Protein AF-A0A7S1C8N6-F1 (afdb_monomer_lite)

Sequence (167 aa):
LFSFLCGVAPTMHDMRLFDPALARGYSRLLALAPDDVKSLCADFEGLREGGAREAVTAANRDEFVTLKVAQDLVGSRNEQLTALCEGLRAAFAALSSDVAPLLELLAPADWQLLLCGDPYISADVLLSLAEWIGFDGDEAGRRTRQWLEKSVRDMTADQLRRLCQVA

InterPro domains:
  IPR000569 HECT domain [PF00632] (2-165)
  IPR000569 HECT domain [PS50237] (1-167)
  IPR035983 HECT, E3 ligase catalytic domain [SSF56204] (1-165)
  IPR050409 E3 ubiquitin-protein ligase [PTHR11254] (4-164)

Structure (mmCIF, N/CA/C/O backbone):
data_AF-A0A7S1C8N6-F1
#
_entry.id   AF-A0A7S1C8N6-F1
#
loop_
_atom_site.group_PDB
_atom_site.id
_atom_site.type_symbol
_atom_site.label_atom_id
_atom_site.label_alt_id
_atom_site.label_comp_id
_atom_site.label_asym_id
_atom_site.label_entity_id
_atom_site.label_seq_id
_atom_site.pdbx_PDB_ins_code
_atom_site.Cartn_x
_atom_site.Cartn_y
_atom_site.Cartn_z
_atom_site.occupancy
_atom_site.B_iso_or_equiv
_atom_site.auth_seq_id
_atom_site.auth_comp_id
_atom_site.auth_asym_id
_atom_site.auth_atom_id
_atom_site.pdbx_PDB_model_num
ATOM 1 N N . LEU A 1 1 ? 0.585 2.702 0.929 1.00 85.62 1 LEU A N 1
ATOM 2 C CA . LEU A 1 1 ? 1.113 4.011 0.476 1.00 85.62 1 LEU A CA 1
ATOM 3 C C . LEU A 1 1 ? 0.115 4.720 -0.431 1.00 85.62 1 LEU A C 1
ATOM 5 O O . LEU A 1 1 ? -0.381 5.757 -0.026 1.00 85.62 1 LEU A O 1
ATOM 9 N N . PHE A 1 2 ? -0.228 4.164 -1.597 1.00 91.56 2 PHE A N 1
ATOM 10 C CA . PHE A 1 2 ? -1.172 4.807 -2.525 1.00 91.56 2 PHE A CA 1
ATOM 11 C C . PHE A 1 2 ? -2.556 5.063 -1.907 1.00 91.56 2 PHE A C 1
ATOM 13 O O . PHE A 1 2 ? -3.103 6.143 -2.079 1.00 91.56 2 PHE A O 1
ATOM 20 N N . SER A 1 3 ? -3.061 4.148 -1.071 1.00 91.94 3 SER A N 1
ATOM 21 C CA . SER A 1 3 ? -4.285 4.373 -0.286 1.00 91.94 3 SER A CA 1
ATOM 22 C C . SER A 1 3 ? -4.192 5.636 0.588 1.00 91.94 3 SER A C 1
ATOM 24 O O . SER A 1 3 ? -5.120 6.435 0.614 1.00 91.94 3 SER A O 1
ATOM 26 N N . PHE A 1 4 ? -3.037 5.877 1.223 1.00 92.19 4 PHE A N 1
ATOM 27 C CA . PHE A 1 4 ? -2.804 7.067 2.050 1.00 92.19 4 PHE A CA 1
ATOM 28 C C . PHE A 1 4 ? -2.739 8.355 1.212 1.00 92.19 4 PHE A C 1
ATOM 30 O O . PHE A 1 4 ? -3.323 9.359 1.607 1.00 92.19 4 PHE A O 1
ATOM 37 N N . LEU A 1 5 ? -2.100 8.320 0.033 1.00 90.25 5 LEU A N 1
ATOM 38 C CA . LEU A 1 5 ? -2.056 9.458 -0.902 1.00 90.25 5 LEU A CA 1
ATOM 39 C C . LEU A 1 5 ? -3.460 9.945 -1.298 1.00 90.25 5 LEU A C 1
ATOM 41 O O . LEU A 1 5 ? -3.692 11.151 -1.387 1.00 90.25 5 LEU A O 1
ATOM 45 N N . CYS A 1 6 ? -4.389 9.005 -1.480 1.00 90.44 6 CYS A N 1
ATOM 46 C CA . CYS A 1 6 ? -5.788 9.264 -1.825 1.00 90.44 6 CYS A CA 1
ATOM 47 C C . CYS A 1 6 ? -6.688 9.555 -0.608 1.00 90.44 6 CYS A C 1
ATOM 49 O O . CYS A 1 6 ? -7.899 9.675 -0.771 1.00 90.44 6 CYS A O 1
ATOM 51 N N . GLY A 1 7 ? -6.148 9.602 0.616 1.00 89.75 7 GLY A N 1
ATOM 52 C CA . GLY A 1 7 ? -6.949 9.776 1.835 1.00 89.75 7 GLY A CA 1
ATOM 53 C C . GLY A 1 7 ? -7.876 8.595 2.157 1.00 89.75 7 GLY A C 1
ATOM 54 O O . GLY A 1 7 ? -8.838 8.748 2.907 1.00 89.75 7 GLY A O 1
ATOM 55 N N . VAL A 1 8 ? -7.607 7.413 1.598 1.00 91.56 8 VAL A N 1
ATOM 56 C CA . VAL A 1 8 ? -8.371 6.189 1.857 1.00 91.56 8 VAL A CA 1
ATOM 57 C C . VAL A 1 8 ? -7.858 5.538 3.137 1.00 91.56 8 VAL A C 1
ATOM 59 O O . VAL A 1 8 ? -6.653 5.326 3.309 1.00 91.56 8 VAL A O 1
ATOM 62 N N . ALA A 1 9 ? -8.783 5.191 4.034 1.00 91.62 9 ALA A N 1
ATOM 63 C CA . ALA A 1 9 ? -8.452 4.506 5.274 1.00 91.62 9 ALA A CA 1
ATOM 64 C C . ALA A 1 9 ? -7.769 3.152 4.988 1.00 91.62 9 ALA A C 1
ATOM 66 O O . ALA A 1 9 ? -8.244 2.390 4.142 1.00 91.62 9 ALA A O 1
ATOM 67 N N . PRO A 1 10 ? -6.668 2.831 5.688 1.00 93.50 10 PRO A N 1
ATOM 68 C CA . PRO A 1 10 ? -5.969 1.570 5.502 1.00 93.50 10 PRO A CA 1
ATOM 69 C C . PRO A 1 10 ? -6.839 0.381 5.922 1.00 93.50 10 PRO A C 1
ATOM 71 O O . PRO A 1 10 ? -7.570 0.429 6.910 1.00 93.50 10 PRO A O 1
ATOM 74 N N . THR A 1 11 ? -6.715 -0.718 5.187 1.00 94.31 11 THR A N 1
ATOM 75 C CA . THR A 1 11 ? -7.527 -1.923 5.361 1.00 94.31 11 THR A CA 1
ATOM 76 C C . THR A 1 11 ? -6.682 -3.137 5.735 1.00 94.31 11 THR A C 1
ATOM 78 O O . THR A 1 11 ? -5.454 -3.159 5.618 1.00 94.31 11 THR A O 1
ATOM 81 N N . MET A 1 12 ? -7.355 -4.224 6.124 1.00 94.94 12 MET A N 1
ATOM 82 C CA . MET A 1 12 ? -6.689 -5.508 6.342 1.00 94.94 12 MET A CA 1
ATOM 83 C C . MET A 1 12 ? -5.996 -6.032 5.070 1.00 94.94 12 MET A C 1
ATOM 85 O O . MET A 1 12 ? -5.017 -6.771 5.164 1.00 94.94 12 MET A O 1
ATOM 89 N N . HIS A 1 13 ? -6.466 -5.650 3.878 1.00 93.81 13 HIS A N 1
ATOM 90 C CA . HIS A 1 13 ? -5.784 -5.989 2.631 1.00 93.81 13 HIS A CA 1
ATOM 91 C C . HIS A 1 13 ? -4.426 -5.280 2.528 1.00 93.81 13 HIS A C 1
ATOM 93 O O . HIS A 1 13 ? -3.424 -5.947 2.280 1.00 93.81 13 HIS A O 1
ATOM 99 N N . ASP A 1 14 ? -4.370 -3.977 2.820 1.00 94.12 14 ASP A N 1
ATO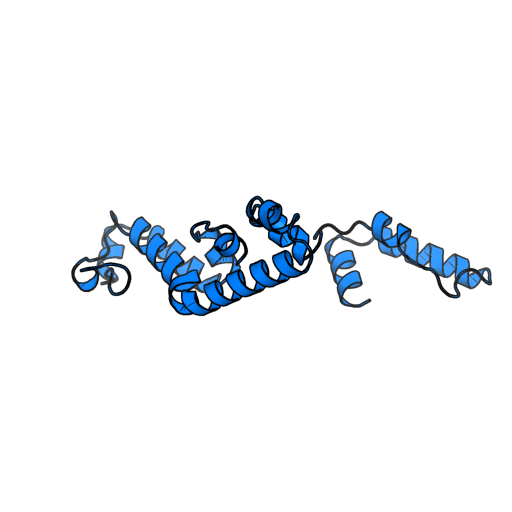M 100 C CA . ASP A 1 14 ? -3.119 -3.206 2.822 1.00 94.12 14 ASP A CA 1
ATOM 101 C C . ASP A 1 14 ? -2.099 -3.794 3.805 1.00 94.12 14 ASP A C 1
ATOM 103 O O . ASP A 1 14 ? -0.919 -3.936 3.486 1.00 94.12 14 ASP A O 1
ATOM 107 N N . MET A 1 15 ? -2.560 -4.218 4.984 1.00 95.38 15 MET A N 1
ATOM 108 C CA . MET A 1 15 ? -1.690 -4.837 5.983 1.00 95.38 15 MET A CA 1
ATOM 109 C C . MET A 1 15 ? -1.153 -6.195 5.520 1.00 95.38 15 MET A C 1
ATOM 111 O O . MET A 1 15 ? -0.001 -6.503 5.792 1.00 95.38 15 MET A O 1
ATOM 115 N N . ARG A 1 16 ? -1.921 -6.999 4.770 1.00 95.88 16 ARG A N 1
ATOM 116 C CA . ARG A 1 16 ? -1.398 -8.255 4.190 1.00 95.88 16 ARG A CA 1
ATOM 117 C C . ARG A 1 16 ? -0.279 -8.011 3.185 1.00 95.88 16 ARG A C 1
ATOM 119 O O . ARG A 1 16 ? 0.599 -8.860 3.075 1.00 95.88 16 ARG A O 1
ATOM 126 N N . LEU A 1 17 ? -0.335 -6.902 2.450 1.00 92.00 17 LEU A N 1
ATOM 127 C CA . LEU A 1 17 ? 0.713 -6.518 1.507 1.00 92.00 17 LEU A CA 1
ATOM 128 C C . LEU A 1 17 ? 1.943 -5.948 2.229 1.00 92.00 17 LEU A C 1
ATOM 130 O O . LEU A 1 17 ? 3.062 -6.178 1.784 1.00 92.00 17 LEU A O 1
ATOM 134 N N . PHE A 1 18 ? 1.738 -5.229 3.336 1.00 93.44 18 PHE A N 1
ATOM 135 C CA . PHE A 1 18 ? 2.809 -4.599 4.107 1.00 93.44 18 PHE A CA 1
ATOM 136 C C . PHE A 1 18 ? 3.515 -5.564 5.076 1.00 93.44 18 PHE A C 1
ATOM 138 O O . PHE A 1 18 ? 4.732 -5.715 5.014 1.00 93.44 18 PHE A O 1
ATOM 145 N N . ASP A 1 19 ? 2.759 -6.228 5.953 1.00 95.81 19 ASP A N 1
ATOM 146 C CA . ASP A 1 19 ? 3.248 -7.220 6.913 1.00 95.81 19 ASP A CA 1
ATOM 147 C C . ASP A 1 19 ? 2.307 -8.444 6.951 1.00 95.81 19 ASP A C 1
ATOM 149 O O . ASP A 1 19 ? 1.342 -8.512 7.729 1.00 95.81 19 ASP A O 1
ATOM 153 N N . PRO A 1 20 ? 2.594 -9.471 6.128 1.00 96.44 20 PRO A N 1
ATOM 154 C CA . PRO A 1 20 ? 1.796 -10.688 6.090 1.00 96.44 20 PRO A CA 1
ATOM 155 C C . PRO A 1 20 ? 1.757 -11.443 7.426 1.00 96.44 20 PRO A C 1
ATOM 157 O O . PRO A 1 20 ? 0.809 -12.190 7.676 1.00 96.44 20 PRO A O 1
ATOM 160 N N . ALA A 1 21 ? 2.793 -11.330 8.264 1.00 96.06 21 ALA A N 1
ATOM 161 C CA . ALA A 1 21 ? 2.864 -12.050 9.532 1.00 96.06 21 ALA A CA 1
ATOM 162 C C . ALA A 1 21 ? 1.931 -11.425 10.565 1.00 96.06 21 ALA A C 1
ATOM 164 O O . ALA A 1 21 ? 1.123 -12.140 11.168 1.00 96.06 21 ALA A O 1
ATOM 165 N N . LEU A 1 22 ? 1.975 -10.101 10.689 1.00 95.00 22 LEU A N 1
ATOM 166 C CA . LEU A 1 22 ? 1.077 -9.349 11.552 1.00 95.00 22 LEU A CA 1
ATOM 167 C C . LEU A 1 22 ? -0.379 -9.475 11.088 1.00 95.00 22 LEU A C 1
ATOM 169 O O . LEU A 1 22 ? -1.270 -9.749 11.895 1.00 95.00 22 LEU A O 1
ATOM 173 N N . ALA A 1 23 ? -0.617 -9.431 9.772 1.00 96.81 23 ALA A N 1
ATOM 174 C CA . ALA A 1 23 ? -1.947 -9.636 9.204 1.00 96.81 23 ALA A CA 1
ATOM 175 C C . ALA A 1 23 ? -2.553 -11.006 9.542 1.00 96.81 23 ALA A C 1
ATOM 177 O O . ALA A 1 23 ? -3.759 -11.121 9.794 1.00 96.81 23 ALA A O 1
ATOM 178 N N . ARG A 1 24 ? -1.726 -12.062 9.572 1.00 96.75 24 ARG A N 1
ATOM 179 C CA . ARG A 1 24 ? -2.153 -13.386 10.047 1.00 96.75 24 ARG A CA 1
ATOM 180 C C . ARG A 1 24 ? -2.500 -13.362 11.533 1.00 96.75 24 ARG A C 1
ATOM 182 O O . ARG A 1 24 ? -3.459 -14.022 11.918 1.00 96.75 24 ARG A O 1
ATOM 189 N N . GLY A 1 25 ? -1.759 -12.608 12.344 1.00 95.00 25 GLY A N 1
ATOM 190 C CA . GLY A 1 25 ? -2.062 -12.391 13.761 1.00 95.00 25 GLY A CA 1
ATOM 191 C C . GLY A 1 25 ? -3.464 -11.819 13.968 1.00 95.00 25 GLY A C 1
ATOM 192 O O . GLY A 1 25 ? -4.272 -12.416 14.678 1.00 95.00 25 GLY A O 1
ATOM 193 N N . TYR A 1 26 ? -3.804 -10.739 13.266 1.00 95.50 26 TYR A N 1
ATOM 194 C CA . TYR A 1 26 ? -5.149 -10.160 13.339 1.00 95.50 26 TYR A CA 1
ATOM 195 C C . TYR A 1 26 ? -6.229 -11.077 12.775 1.00 95.50 26 TYR A C 1
ATOM 197 O O . TYR A 1 26 ? -7.296 -11.207 13.364 1.00 95.50 26 TYR A O 1
ATOM 205 N N . SER A 1 27 ? -5.947 -11.773 11.671 1.00 96.06 27 SER A N 1
ATOM 206 C CA . SER A 1 27 ? -6.900 -12.736 11.105 1.00 96.06 27 SER A CA 1
ATOM 207 C C . SER A 1 27 ? -7.210 -13.866 12.095 1.00 96.06 27 SER A C 1
ATOM 209 O O . SER A 1 27 ? -8.352 -14.304 12.188 1.00 96.06 27 SER A O 1
ATOM 211 N N . ARG A 1 28 ? -6.215 -14.313 12.877 1.00 94.00 28 ARG A N 1
ATOM 212 C CA . ARG A 1 28 ? -6.422 -15.279 13.967 1.00 94.00 28 ARG A CA 1
ATOM 213 C C . ARG A 1 28 ? -7.264 -14.684 15.090 1.00 94.00 28 ARG A C 1
ATOM 215 O O . ARG A 1 28 ? -8.193 -15.350 15.523 1.00 94.00 28 ARG A O 1
ATOM 222 N N . LEU A 1 29 ? -6.993 -13.446 15.510 1.00 92.75 29 LEU A N 1
ATOM 223 C CA . LEU A 1 29 ? -7.786 -12.746 16.529 1.00 92.75 29 LEU A CA 1
ATOM 224 C C . LEU A 1 29 ? -9.274 -12.654 16.144 1.00 92.75 29 LEU A C 1
ATOM 226 O O . LEU A 1 29 ? -10.148 -12.940 16.962 1.00 92.75 29 LEU A O 1
ATOM 230 N N . LEU A 1 30 ? -9.561 -12.326 14.882 1.00 93.75 30 LEU A N 1
ATOM 231 C CA . LEU A 1 30 ? -10.925 -12.291 14.343 1.00 93.75 30 LEU A CA 1
ATOM 232 C C . LEU A 1 30 ? -11.583 -13.678 14.274 1.00 93.75 30 LEU A C 1
ATOM 234 O O . LEU A 1 30 ? -12.806 -13.777 14.296 1.00 93.75 30 LEU A O 1
ATOM 238 N N . ALA A 1 31 ? -10.796 -14.752 14.205 1.00 93.56 31 ALA A N 1
ATOM 239 C CA . ALA A 1 31 ? -11.292 -16.124 14.127 1.00 93.56 31 ALA A CA 1
ATOM 240 C C . ALA A 1 31 ? -11.450 -16.815 15.495 1.00 93.56 31 ALA A C 1
ATOM 242 O O . ALA A 1 31 ? -12.006 -17.910 15.549 1.00 93.56 31 ALA A O 1
ATOM 243 N N . LEU A 1 32 ? -10.973 -16.211 16.591 1.00 92.19 32 LEU A N 1
ATOM 244 C CA . LEU A 1 32 ? -11.069 -16.803 17.930 1.00 92.19 32 LEU A CA 1
ATOM 245 C C . LEU A 1 32 ? -12.522 -16.981 18.385 1.00 92.19 32 LEU A C 1
ATOM 247 O O . LEU A 1 32 ? -13.406 -16.200 18.018 1.00 92.19 32 LEU A O 1
ATOM 251 N N . ALA A 1 33 ? -12.766 -17.986 19.228 1.00 90.06 33 ALA A N 1
ATOM 252 C CA . ALA A 1 33 ? -14.050 -18.118 19.901 1.00 90.06 33 ALA A CA 1
ATOM 253 C C . ALA A 1 33 ? -14.229 -16.981 20.930 1.00 90.06 33 ALA A C 1
ATOM 255 O O . ALA A 1 33 ? -13.235 -16.472 21.456 1.00 90.06 33 ALA A O 1
ATOM 256 N N . PRO A 1 34 ? -15.469 -16.568 21.255 1.00 86.44 34 PRO A N 1
ATOM 257 C CA . PRO A 1 34 ? -15.709 -15.442 22.159 1.00 86.44 34 PRO A CA 1
ATOM 258 C C . PRO A 1 34 ? -15.035 -15.559 23.533 1.00 86.44 34 PRO A C 1
ATOM 260 O O . PRO A 1 34 ? -14.570 -14.552 24.071 1.00 86.44 34 PRO A O 1
ATOM 263 N N . ASP A 1 35 ? -14.958 -16.773 24.079 1.00 84.94 35 ASP A N 1
ATOM 264 C CA . ASP A 1 35 ? -14.330 -17.038 25.376 1.00 84.94 35 ASP A CA 1
ATOM 265 C C . ASP A 1 35 ? -12.801 -16.912 25.313 1.00 84.94 35 ASP A C 1
ATOM 267 O O . ASP A 1 35 ? -12.182 -16.404 26.249 1.00 84.94 35 ASP A O 1
ATOM 271 N N . ASP A 1 36 ? -12.200 -17.261 24.173 1.00 86.88 36 ASP A N 1
ATOM 272 C CA . ASP A 1 36 ? -10.756 -17.166 23.961 1.00 86.88 36 ASP A CA 1
ATOM 273 C C . ASP A 1 36 ? -10.295 -15.711 23.804 1.00 86.88 36 ASP A C 1
ATOM 275 O O . ASP A 1 36 ? -9.184 -15.375 24.209 1.00 86.88 36 ASP A O 1
ATOM 279 N N . VAL A 1 37 ? -11.138 -14.812 23.277 1.00 84.69 37 VAL A N 1
ATOM 280 C CA . VAL A 1 37 ? -10.793 -13.379 23.145 1.00 84.69 37 VAL A CA 1
ATOM 281 C C . VAL A 1 37 ? -10.501 -12.758 24.513 1.00 84.69 37 VAL A C 1
ATOM 283 O O . VAL A 1 37 ? -9.539 -12.007 24.656 1.00 84.69 37 VAL A O 1
ATOM 286 N N . LYS A 1 38 ? -11.282 -13.115 25.542 1.00 79.88 38 LYS A N 1
ATOM 287 C CA . LYS A 1 38 ? -11.091 -12.607 26.911 1.00 79.88 38 LYS A CA 1
ATOM 288 C C . LYS A 1 38 ? -9.756 -13.043 27.515 1.00 79.88 38 LYS A C 1
ATOM 290 O O . LYS A 1 38 ? -9.192 -12.315 28.324 1.00 79.88 38 LYS A O 1
ATOM 295 N N . SER A 1 39 ? -9.249 -14.210 27.114 1.00 84.12 39 SER A N 1
ATOM 296 C CA . SER A 1 39 ? -7.986 -14.761 27.622 1.00 84.12 39 SER A CA 1
ATOM 297 C C . SER A 1 39 ? -6.749 -13.978 27.166 1.00 84.12 39 SER A C 1
ATOM 299 O O . SER A 1 39 ? -5.691 -14.092 27.778 1.00 84.12 39 SER A O 1
ATOM 301 N N . LEU A 1 40 ? -6.883 -13.154 26.120 1.00 83.56 40 LEU A N 1
ATOM 302 C CA . LEU A 1 40 ? -5.786 -12.355 25.578 1.00 83.56 40 LEU A CA 1
ATOM 303 C C . LEU A 1 40 ? -5.448 -11.128 26.427 1.00 83.56 40 LEU A C 1
ATOM 305 O O . LEU A 1 40 ? -4.385 -10.550 26.219 1.00 83.56 40 LEU A O 1
ATOM 309 N N . CYS A 1 41 ? -6.340 -10.719 27.340 1.00 86.12 41 CYS A N 1
ATOM 310 C CA . CYS A 1 41 ? -6.177 -9.527 28.180 1.00 86.12 41 CYS A CA 1
ATOM 311 C C . CYS A 1 41 ? -5.751 -8.274 27.385 1.00 86.12 41 CYS A C 1
ATOM 313 O O . CYS A 1 41 ? -4.959 -7.472 27.871 1.00 86.12 41 CYS A O 1
ATOM 315 N N . ALA A 1 42 ? -6.247 -8.131 26.153 1.00 91.00 42 ALA A N 1
ATOM 316 C CA . ALA A 1 42 ? -5.984 -6.971 25.310 1.00 91.00 42 ALA A CA 1
ATOM 317 C C . ALA A 1 42 ? -6.979 -5.843 25.615 1.00 91.00 42 ALA A C 1
ATOM 319 O O . ALA A 1 42 ? -8.135 -6.101 25.961 1.00 91.00 42 ALA A O 1
ATOM 320 N N . ASP A 1 43 ? -6.546 -4.603 25.419 1.00 95.06 43 ASP A N 1
ATOM 321 C CA . ASP A 1 43 ? -7.349 -3.389 25.559 1.00 95.06 43 ASP A CA 1
ATOM 322 C C . ASP A 1 43 ? -7.084 -2.423 24.391 1.00 95.06 43 ASP A C 1
ATOM 324 O O . ASP A 1 43 ? -6.278 -2.704 23.501 1.00 95.06 43 ASP A O 1
ATOM 328 N N . PHE A 1 44 ? -7.780 -1.288 24.365 1.00 96.25 44 PHE A N 1
ATOM 329 C CA . PHE A 1 44 ? -7.628 -0.262 23.330 1.00 96.25 44 PHE A CA 1
ATOM 330 C C . PHE A 1 44 ? -6.556 0.790 23.674 1.00 96.25 44 PHE A C 1
ATOM 332 O O . PHE A 1 44 ? -6.605 1.911 23.153 1.00 96.25 44 PHE A O 1
ATOM 339 N N . GLU A 1 45 ? -5.596 0.486 24.555 1.00 95.25 45 GLU A N 1
ATOM 340 C CA . GLU A 1 45 ? -4.536 1.426 24.921 1.00 95.25 45 GLU A CA 1
ATOM 341 C C . GLU A 1 45 ? -3.781 1.935 23.680 1.00 95.25 45 GLU A C 1
ATOM 343 O O . GLU A 1 45 ? -3.393 1.183 22.779 1.00 95.25 45 GLU A O 1
ATOM 348 N N . GLY A 1 46 ? -3.622 3.260 23.609 1.00 90.31 46 GLY A N 1
ATOM 349 C CA . GLY A 1 46 ? -2.964 3.945 22.495 1.00 90.31 46 GLY A CA 1
ATOM 350 C C . GLY A 1 46 ? -3.761 3.986 21.185 1.00 90.31 46 GLY A C 1
ATOM 351 O O . GLY A 1 46 ? -3.264 4.551 20.217 1.00 90.31 46 GLY A O 1
ATOM 352 N N . LEU A 1 47 ? -4.973 3.419 21.133 1.00 92.75 47 LEU A N 1
ATOM 353 C CA . LEU A 1 47 ? -5.830 3.443 19.938 1.00 92.75 47 LEU A CA 1
ATOM 354 C C . LEU A 1 47 ? -6.926 4.505 20.006 1.00 92.75 47 LEU A C 1
ATOM 356 O O . LEU A 1 47 ? -7.297 5.071 18.981 1.00 92.75 47 LEU A O 1
ATOM 360 N N . ARG A 1 48 ? -7.463 4.762 21.203 1.00 93.19 48 ARG A N 1
ATOM 361 C CA . ARG A 1 48 ? -8.465 5.805 21.443 1.00 93.19 48 ARG A CA 1
ATOM 362 C C . ARG A 1 48 ? -8.436 6.318 22.873 1.00 93.19 48 ARG A C 1
ATOM 364 O O . ARG A 1 48 ? -7.874 5.684 23.769 1.00 93.19 48 ARG A O 1
ATOM 371 N N . GLU A 1 49 ? -9.072 7.464 23.085 1.00 93.00 49 GLU A N 1
ATOM 372 C CA . GLU A 1 49 ? -9.233 8.049 24.412 1.00 93.00 49 GLU A CA 1
ATOM 373 C C . GLU A 1 49 ? -9.953 7.071 25.353 1.00 93.00 49 GLU A C 1
ATOM 375 O O . GLU A 1 49 ? -10.971 6.478 25.002 1.00 93.00 49 GLU A O 1
ATOM 380 N N . GLY A 1 50 ? -9.386 6.857 26.543 1.00 92.44 50 GLY A N 1
ATOM 381 C CA . GLY A 1 50 ? -9.917 5.907 27.524 1.00 92.44 50 GLY A CA 1
ATOM 382 C C . GLY A 1 50 ? -9.699 4.425 27.191 1.00 92.44 50 GLY A C 1
ATOM 383 O O . GLY A 1 50 ? -10.101 3.578 27.987 1.00 92.44 50 GLY A O 1
ATOM 384 N N . GLY A 1 51 ? -9.024 4.097 26.084 1.00 93.38 51 GLY A N 1
ATOM 385 C CA . GLY A 1 51 ? -8.908 2.725 25.588 1.00 93.38 51 GLY A CA 1
ATOM 386 C C . GLY A 1 51 ? -8.230 1.733 26.541 1.00 93.38 51 GLY A C 1
ATOM 387 O O . GLY A 1 51 ? -8.604 0.568 26.558 1.00 93.38 51 GLY A O 1
ATOM 388 N N . ALA A 1 52 ? -7.330 2.193 27.417 1.00 93.38 52 ALA A N 1
ATOM 389 C CA . ALA A 1 52 ? -6.697 1.352 28.443 1.00 93.38 52 ALA A CA 1
ATOM 390 C C . ALA A 1 52 ? -7.687 0.792 29.490 1.00 93.38 52 ALA A C 1
ATOM 392 O O . ALA A 1 52 ? -7.363 -0.111 30.253 1.00 93.38 52 ALA A O 1
ATOM 393 N N . ARG A 1 53 ? -8.901 1.354 29.582 1.00 93.12 53 ARG A N 1
ATOM 394 C CA . ARG A 1 53 ? -9.967 0.867 30.478 1.00 93.12 53 ARG A CA 1
ATOM 395 C C . ARG A 1 53 ? -10.981 -0.013 29.757 1.00 93.12 53 ARG A C 1
ATOM 397 O O . ARG A 1 53 ? -11.900 -0.526 30.393 1.00 93.12 53 ARG A O 1
ATOM 404 N N . GLU A 1 54 ? -10.845 -0.156 28.446 1.00 94.19 54 GLU A N 1
ATOM 405 C CA . GLU A 1 54 ? -11.773 -0.897 27.616 1.00 94.19 54 GLU A CA 1
ATOM 406 C C . GLU A 1 54 ? -11.125 -2.193 27.141 1.00 94.19 54 GLU A C 1
ATOM 408 O O . GLU A 1 54 ? -10.237 -2.190 26.292 1.00 94.19 54 GLU A O 1
ATOM 413 N N . ALA A 1 55 ? -11.598 -3.314 27.678 1.00 94.00 55 ALA A N 1
ATOM 414 C CA . ALA A 1 55 ? -11.129 -4.624 27.261 1.00 94.00 55 ALA A CA 1
ATOM 415 C C . ALA A 1 55 ? -11.639 -4.986 25.857 1.00 94.00 55 ALA A C 1
ATOM 417 O O . ALA A 1 55 ? -12.780 -4.693 25.477 1.00 94.00 55 ALA A O 1
ATOM 418 N N . VAL A 1 56 ? -10.808 -5.711 25.113 1.00 94.25 56 VAL A N 1
ATOM 419 C CA . VAL A 1 56 ? -11.205 -6.338 23.855 1.00 94.25 56 VAL A CA 1
ATOM 420 C C . VAL A 1 56 ? -12.101 -7.541 24.153 1.00 94.25 56 VAL A C 1
ATOM 422 O O . VAL A 1 56 ? -11.803 -8.416 24.964 1.00 94.25 56 VAL A O 1
ATOM 425 N N . THR A 1 57 ? -13.230 -7.585 23.466 1.00 93.25 57 THR A N 1
ATOM 426 C C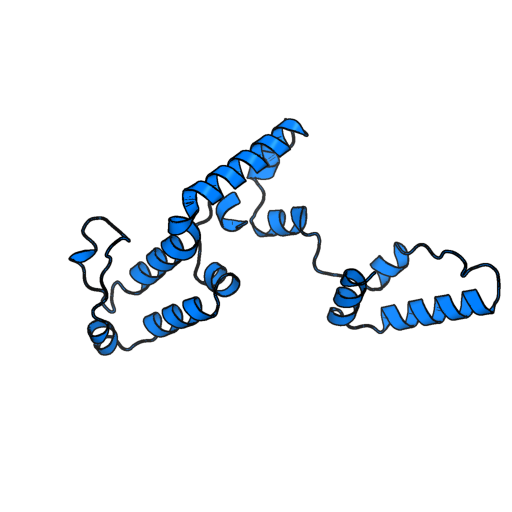A . THR A 1 57 ? -14.291 -8.582 23.565 1.00 93.25 57 THR A CA 1
ATOM 427 C C . THR A 1 57 ? -14.656 -9.073 22.169 1.00 93.25 57 THR A C 1
ATOM 429 O O . THR A 1 57 ? -14.305 -8.467 21.158 1.00 93.25 57 THR A O 1
ATOM 432 N N . ALA A 1 58 ? -15.430 -10.153 22.087 1.00 92.75 58 ALA A N 1
ATOM 433 C CA . ALA A 1 58 ? -15.937 -10.636 20.805 1.00 92.75 58 ALA A CA 1
ATOM 434 C C . ALA A 1 58 ? -16.783 -9.596 20.043 1.00 92.75 58 ALA A C 1
ATOM 436 O O . ALA A 1 58 ? -16.854 -9.668 18.823 1.00 92.75 58 ALA A O 1
ATOM 437 N N . ALA A 1 59 ? -17.405 -8.642 20.747 1.00 93.06 59 ALA A N 1
ATOM 438 C CA . ALA A 1 59 ? -18.270 -7.626 20.151 1.00 93.06 59 ALA A CA 1
ATOM 439 C C . ALA A 1 59 ? -17.501 -6.431 19.559 1.00 93.06 59 ALA A C 1
ATOM 441 O O . ALA A 1 59 ? -17.986 -5.822 18.613 1.00 93.06 59 ALA A O 1
ATOM 442 N N . ASN A 1 60 ? -16.322 -6.095 20.098 1.00 94.56 60 ASN A N 1
ATOM 443 C CA . ASN A 1 60 ? -15.521 -4.938 19.664 1.00 94.56 60 ASN A CA 1
ATOM 444 C C . ASN A 1 60 ? -14.171 -5.331 19.023 1.00 94.56 60 ASN A C 1
ATOM 446 O O . ASN A 1 60 ? -13.403 -4.456 18.630 1.00 94.56 60 ASN A O 1
ATOM 450 N N . ARG A 1 61 ? -13.866 -6.627 18.853 1.00 94.62 61 ARG A N 1
ATOM 451 C CA . ARG A 1 61 ? -12.600 -7.083 18.243 1.00 94.62 61 ARG A CA 1
ATOM 452 C C . ARG A 1 61 ? -12.393 -6.614 16.800 1.00 94.62 61 ARG A C 1
ATOM 454 O O . ARG A 1 61 ? -11.257 -6.374 16.406 1.00 94.62 61 ARG A O 1
ATOM 461 N N . ASP A 1 62 ? -13.459 -6.493 16.012 1.00 95.62 62 ASP A N 1
ATOM 462 C CA . ASP A 1 62 ? -13.379 -6.034 14.622 1.00 95.62 62 ASP A CA 1
ATOM 463 C C . ASP A 1 62 ? -12.949 -4.562 14.562 1.00 95.62 62 ASP A C 1
ATOM 465 O O . ASP A 1 62 ? -12.076 -4.184 13.776 1.00 95.62 62 ASP A O 1
ATOM 469 N N . GLU A 1 63 ? -13.493 -3.745 15.467 1.00 95.88 63 GLU A N 1
ATOM 470 C CA . GLU A 1 63 ? -13.076 -2.357 15.658 1.00 95.88 63 GLU A CA 1
ATOM 471 C C . GLU A 1 63 ? -11.627 -2.280 16.156 1.00 95.88 63 GLU A C 1
ATOM 473 O O . GLU A 1 63 ? -10.822 -1.538 15.594 1.00 95.88 63 GLU A O 1
ATOM 478 N N . PHE A 1 64 ? -11.264 -3.096 17.151 1.00 95.81 64 PHE A N 1
ATOM 479 C CA . PHE A 1 64 ? -9.894 -3.181 17.659 1.00 95.81 64 PHE A CA 1
ATOM 480 C C . PHE A 1 64 ? -8.885 -3.481 16.546 1.00 95.81 64 PHE A C 1
ATOM 482 O O . PHE A 1 64 ? -7.876 -2.787 16.415 1.00 95.81 64 PHE A O 1
ATOM 489 N N . VAL A 1 65 ? -9.167 -4.486 15.710 1.00 96.19 65 VAL A N 1
ATOM 490 C CA . VAL A 1 65 ? -8.305 -4.849 14.579 1.00 96.19 65 VAL A CA 1
ATOM 491 C C . VAL A 1 65 ? -8.234 -3.719 13.559 1.00 96.19 65 VAL A C 1
ATOM 493 O O . VAL A 1 65 ? -7.148 -3.417 13.074 1.00 96.19 65 VAL A O 1
ATOM 496 N N . THR A 1 66 ? -9.355 -3.062 13.262 1.00 96.12 66 THR A N 1
ATOM 497 C CA . THR A 1 66 ? -9.385 -1.920 12.336 1.00 96.12 66 THR A CA 1
ATOM 498 C C . THR A 1 66 ? -8.485 -0.782 12.825 1.00 96.12 66 THR A C 1
ATOM 500 O O . THR A 1 66 ? -7.659 -0.274 12.066 1.00 96.12 66 THR A O 1
ATOM 503 N N . LEU A 1 67 ? -8.575 -0.428 14.110 1.00 95.50 67 LEU A N 1
ATOM 504 C CA . LEU A 1 67 ? -7.738 0.609 14.716 1.00 95.50 67 LEU A CA 1
ATOM 505 C C . LEU A 1 67 ? -6.263 0.199 14.781 1.00 95.50 67 LEU A C 1
ATOM 507 O O . LEU A 1 67 ? -5.396 1.014 14.472 1.00 95.50 67 LEU A O 1
ATOM 511 N N . LYS A 1 68 ? -5.958 -1.062 15.115 1.00 95.19 68 LYS A N 1
ATOM 512 C CA . LYS A 1 68 ? -4.580 -1.581 15.087 1.00 95.19 68 LYS A CA 1
ATOM 513 C C . LYS A 1 68 ? -3.976 -1.527 13.687 1.00 95.19 68 LYS A C 1
ATOM 515 O O . LYS A 1 68 ? -2.851 -1.068 13.533 1.00 95.19 68 LYS A O 1
ATOM 520 N N . VAL A 1 69 ? -4.735 -1.910 12.660 1.00 95.88 69 VAL A N 1
ATOM 521 C CA . VAL A 1 69 ? -4.302 -1.808 11.259 1.00 95.88 69 VAL A CA 1
ATOM 522 C C . VAL A 1 69 ? -3.977 -0.360 10.890 1.00 95.88 69 VAL A C 1
ATOM 524 O O . VAL A 1 69 ? -2.927 -0.109 10.297 1.00 95.88 69 VAL A O 1
ATOM 527 N N . ALA A 1 70 ? -4.831 0.594 11.266 1.00 94.81 70 ALA A N 1
ATOM 528 C CA . ALA A 1 70 ? -4.577 2.010 11.020 1.00 94.81 70 ALA A CA 1
ATOM 529 C C . ALA A 1 70 ? -3.345 2.526 11.777 1.00 94.81 70 ALA A C 1
ATOM 531 O O . ALA A 1 70 ? -2.507 3.220 11.198 1.00 94.81 70 ALA A O 1
ATOM 532 N N . GLN A 1 71 ? -3.188 2.143 13.043 1.00 95.06 71 GLN A N 1
ATOM 533 C CA . GLN A 1 71 ? -2.046 2.533 13.865 1.00 95.06 71 GLN A CA 1
ATOM 534 C C . GLN A 1 71 ? -0.719 1.998 13.305 1.00 95.06 71 GLN A C 1
ATOM 536 O O . GLN A 1 71 ? 0.266 2.735 13.210 1.00 95.06 71 GLN A O 1
ATOM 541 N N . ASP A 1 72 ? -0.695 0.735 12.887 1.00 94.44 72 ASP A N 1
ATOM 542 C CA . ASP A 1 72 ? 0.536 0.071 12.461 1.00 94.44 72 ASP A CA 1
ATOM 543 C C . ASP A 1 72 ? 0.942 0.464 11.031 1.00 94.44 72 ASP A C 1
ATOM 545 O O . ASP A 1 72 ? 2.137 0.607 10.743 1.00 94.44 72 ASP A O 1
ATOM 549 N N . LEU A 1 73 ? -0.030 0.723 10.146 1.00 94.12 73 LEU A N 1
ATOM 550 C CA . LEU A 1 73 ? 0.235 1.196 8.782 1.00 94.12 73 LEU A CA 1
ATOM 551 C C . LEU A 1 73 ? 0.482 2.700 8.684 1.00 94.12 73 LEU A C 1
ATOM 553 O O . LEU A 1 73 ? 1.275 3.117 7.839 1.00 94.12 73 LEU A O 1
ATOM 557 N N . VAL A 1 74 ? -0.197 3.505 9.503 1.00 95.19 74 VAL A N 1
ATOM 558 C CA . VAL A 1 74 ? -0.181 4.970 9.396 1.00 95.19 74 VAL A CA 1
ATOM 559 C C . VAL A 1 74 ? 0.275 5.621 10.691 1.00 95.19 74 VAL A C 1
ATOM 561 O O . VAL A 1 74 ? 1.216 6.403 10.648 1.00 95.19 74 VAL A O 1
ATOM 564 N N . GLY A 1 75 ? -0.336 5.294 11.832 1.00 91.81 75 GLY A N 1
ATOM 565 C CA . GLY A 1 75 ? -0.116 6.001 13.103 1.00 91.81 75 GLY A CA 1
ATOM 566 C C . GLY A 1 75 ? 1.358 6.178 13.483 1.00 91.81 75 GLY A C 1
ATOM 567 O O . GLY A 1 75 ? 1.801 7.298 13.723 1.00 91.81 75 GLY A O 1
ATOM 568 N N . SER A 1 76 ? 2.151 5.104 13.436 1.00 86.62 76 SER A N 1
ATOM 569 C CA . SER A 1 76 ? 3.594 5.129 13.757 1.00 86.62 76 SER A CA 1
ATOM 570 C C . SER A 1 76 ? 4.470 5.957 12.805 1.00 86.62 76 SER A C 1
ATOM 572 O O . SER A 1 76 ? 5.639 6.199 13.099 1.00 86.62 76 SER A O 1
ATOM 574 N N . ARG A 1 77 ? 3.936 6.360 11.649 1.00 93.25 77 ARG A N 1
ATOM 575 C CA . ARG A 1 77 ? 4.686 6.983 10.549 1.00 93.25 77 ARG A CA 1
ATOM 576 C C . ARG A 1 77 ? 3.932 8.126 9.866 1.00 93.25 77 ARG A C 1
ATOM 578 O O . ARG A 1 77 ? 4.213 8.469 8.717 1.00 93.25 77 ARG A O 1
ATOM 585 N N . ASN A 1 78 ? 2.925 8.673 10.544 1.00 94.25 78 ASN A N 1
ATOM 586 C CA . ASN A 1 78 ? 1.977 9.606 9.948 1.00 94.25 78 ASN A CA 1
ATOM 587 C C . ASN A 1 78 ? 2.669 10.891 9.480 1.00 94.25 78 ASN A C 1
ATOM 589 O O . ASN A 1 78 ? 2.386 11.382 8.391 1.00 94.25 78 ASN A O 1
ATOM 593 N N . GLU A 1 79 ? 3.617 11.399 10.268 1.00 96.31 79 GLU A N 1
ATOM 594 C CA . GLU A 1 79 ? 4.399 12.591 9.927 1.00 96.31 79 GLU A CA 1
ATOM 595 C C . GLU A 1 79 ? 5.216 12.378 8.646 1.00 96.31 79 GLU A C 1
ATOM 597 O O . GLU A 1 79 ? 5.165 13.199 7.732 1.00 96.31 79 GLU A O 1
ATOM 602 N N . GLN A 1 80 ? 5.908 11.240 8.528 1.00 95.94 80 GLN A N 1
ATOM 603 C CA . GLN A 1 80 ? 6.721 10.911 7.356 1.00 95.94 80 GLN A CA 1
ATOM 604 C C . GLN A 1 80 ? 5.853 10.713 6.111 1.00 95.94 80 GLN A C 1
ATOM 606 O O . GLN A 1 80 ? 6.206 11.184 5.031 1.00 95.94 80 GLN A O 1
ATOM 611 N N . LEU A 1 81 ? 4.711 10.033 6.253 1.00 95.06 81 LEU A N 1
ATOM 612 C CA . LEU A 1 81 ? 3.763 9.856 5.156 1.00 95.06 81 LEU A CA 1
ATOM 613 C C . LEU A 1 81 ? 3.158 11.193 4.713 1.00 95.06 81 LEU A C 1
ATOM 615 O O . LEU A 1 81 ? 3.021 11.424 3.513 1.00 95.06 81 LEU A O 1
ATOM 619 N N . THR A 1 82 ? 2.842 12.082 5.654 1.00 94.88 82 THR A N 1
ATOM 620 C CA . THR A 1 82 ? 2.304 13.418 5.360 1.00 94.88 82 THR A CA 1
ATOM 621 C C . THR A 1 82 ? 3.327 14.256 4.600 1.00 94.8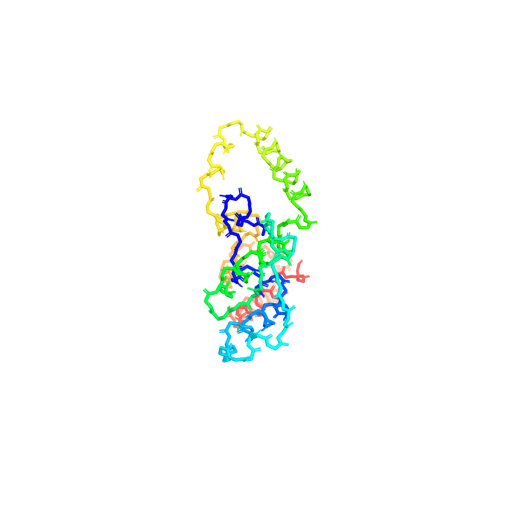8 82 THR A C 1
ATOM 623 O O . THR A 1 82 ? 3.026 14.728 3.505 1.00 94.88 82 THR A O 1
ATOM 626 N N . ALA A 1 83 ? 4.562 14.337 5.102 1.00 96.31 83 ALA A N 1
ATOM 627 C CA . ALA A 1 83 ? 5.648 15.061 4.444 1.00 96.31 83 ALA A CA 1
ATOM 628 C C . ALA A 1 83 ? 5.940 14.524 3.030 1.00 96.31 83 ALA A C 1
ATOM 630 O O . ALA A 1 83 ? 6.156 15.297 2.097 1.00 96.31 83 ALA A O 1
ATOM 631 N N . LEU A 1 84 ? 5.899 13.199 2.844 1.00 94.06 84 LEU A N 1
ATOM 632 C CA . LEU A 1 84 ? 6.044 12.575 1.527 1.00 94.06 84 LEU A CA 1
ATOM 633 C C . LEU A 1 84 ? 4.927 13.009 0.565 1.00 94.06 84 LEU A C 1
ATOM 635 O O . LEU A 1 84 ? 5.205 13.341 -0.587 1.00 94.06 84 LEU A O 1
ATOM 639 N N . CYS A 1 85 ? 3.672 13.014 1.024 1.00 91.12 85 CYS A N 1
ATOM 640 C CA . CYS A 1 85 ? 2.528 13.414 0.203 1.00 91.12 85 CYS A CA 1
ATOM 641 C C . CYS A 1 85 ? 2.591 14.895 -0.181 1.00 91.12 85 CYS A C 1
ATOM 643 O O . CYS A 1 85 ? 2.332 15.242 -1.332 1.00 91.12 85 CYS A O 1
ATOM 645 N N . GLU A 1 86 ? 2.955 15.762 0.762 1.00 91.31 86 GLU A N 1
ATOM 646 C CA . GLU A 1 86 ? 3.143 17.192 0.511 1.00 91.31 86 GLU A CA 1
ATOM 647 C C . GLU A 1 86 ? 4.262 17.441 -0.501 1.00 91.31 86 GLU A C 1
ATOM 649 O O . GLU A 1 86 ? 4.062 18.176 -1.469 1.00 91.31 86 GLU A O 1
ATOM 654 N N . GLY A 1 87 ? 5.406 16.768 -0.338 1.00 92.25 87 GLY A N 1
ATOM 655 C CA . GLY A 1 87 ? 6.521 16.853 -1.278 1.00 92.25 87 GLY A CA 1
ATOM 656 C C . GLY A 1 87 ? 6.136 16.401 -2.688 1.00 92.25 87 GLY A C 1
ATOM 657 O O . GLY A 1 87 ? 6.465 17.076 -3.664 1.00 92.25 87 GLY A O 1
ATOM 658 N N . LEU A 1 88 ? 5.386 15.301 -2.806 1.00 89.62 88 LEU A N 1
ATOM 659 C CA . LEU A 1 88 ? 4.912 14.802 -4.097 1.00 89.62 88 LEU A CA 1
ATOM 660 C C . LEU A 1 88 ? 3.951 15.793 -4.771 1.00 89.62 88 LEU A C 1
ATOM 662 O O . LEU A 1 88 ? 4.119 16.109 -5.948 1.00 89.62 88 LEU A O 1
ATOM 666 N N . ARG A 1 89 ? 2.977 16.329 -4.025 1.00 87.00 89 ARG A N 1
ATOM 667 C CA . ARG A 1 89 ? 2.031 17.336 -4.539 1.00 87.00 89 ARG A CA 1
ATOM 668 C C . ARG A 1 89 ? 2.749 18.606 -4.991 1.00 87.00 89 ARG A C 1
ATOM 670 O O . ARG A 1 89 ? 2.459 19.113 -6.072 1.00 87.00 89 ARG A O 1
ATOM 677 N N . ALA A 1 90 ? 3.718 19.082 -4.208 1.00 89.81 90 ALA A N 1
ATOM 678 C CA . ALA A 1 90 ? 4.526 20.244 -4.563 1.00 89.81 90 ALA A CA 1
ATOM 679 C C . ALA A 1 90 ? 5.343 20.009 -5.845 1.00 89.81 90 ALA A C 1
ATOM 681 O O . ALA A 1 90 ? 5.394 20.886 -6.707 1.00 89.81 90 ALA A O 1
ATOM 682 N N . ALA A 1 91 ? 5.934 18.820 -6.006 1.00 89.38 91 ALA A N 1
ATOM 683 C CA . ALA A 1 91 ? 6.682 18.464 -7.209 1.00 89.38 91 ALA A CA 1
ATOM 684 C C . ALA A 1 91 ? 5.795 18.482 -8.463 1.00 89.38 91 ALA A C 1
ATOM 686 O O . ALA A 1 91 ? 6.177 19.056 -9.482 1.00 89.38 91 ALA A O 1
ATOM 687 N N . PHE A 1 92 ? 4.587 17.921 -8.387 1.00 86.81 92 PHE A N 1
ATOM 688 C CA . PHE A 1 92 ? 3.658 17.949 -9.516 1.00 86.81 92 PHE A CA 1
ATOM 689 C C . PHE A 1 92 ? 3.144 19.352 -9.835 1.00 86.81 92 PHE A C 1
ATOM 691 O O . PHE A 1 92 ? 3.105 19.721 -11.008 1.00 86.81 92 PHE A O 1
ATOM 698 N N . ALA A 1 93 ? 2.825 20.156 -8.819 1.00 87.19 93 ALA A N 1
ATOM 699 C CA . ALA A 1 93 ? 2.434 21.550 -9.015 1.00 87.19 93 ALA A CA 1
ATOM 700 C C . ALA A 1 93 ? 3.540 22.377 -9.693 1.00 87.19 93 ALA A C 1
ATOM 702 O O . ALA A 1 93 ? 3.242 23.248 -10.508 1.00 87.19 93 ALA A O 1
ATOM 703 N N . ALA A 1 94 ? 4.812 22.082 -9.399 1.00 89.19 94 ALA A N 1
ATOM 704 C CA . ALA A 1 94 ? 5.954 22.724 -10.044 1.00 89.19 94 ALA A CA 1
ATOM 705 C C . ALA A 1 94 ? 6.150 22.292 -11.510 1.00 89.19 94 ALA A C 1
ATOM 707 O O . ALA A 1 94 ? 6.620 23.090 -12.318 1.00 89.19 94 ALA A O 1
ATOM 708 N N . LEU A 1 95 ? 5.801 21.048 -11.861 1.00 86.19 95 LEU A N 1
ATOM 709 C CA . LEU A 1 95 ? 5.890 20.537 -13.235 1.00 86.19 95 LEU A CA 1
ATOM 710 C C . LEU A 1 95 ? 4.765 21.071 -14.125 1.00 86.19 95 LEU A C 1
ATOM 712 O O . LEU A 1 95 ? 5.004 21.445 -15.271 1.00 86.19 95 LEU A O 1
ATOM 716 N N . SER A 1 96 ? 3.535 21.083 -13.612 1.00 85.25 96 SER A N 1
ATOM 717 C CA . SER A 1 96 ? 2.380 21.639 -14.309 1.00 85.25 96 SER A CA 1
ATOM 718 C C . SER A 1 96 ? 1.272 21.977 -13.316 1.00 85.25 96 SER A C 1
ATOM 720 O O . SER A 1 96 ? 0.669 21.092 -12.703 1.00 85.25 96 SER A O 1
ATOM 722 N N . SER A 1 97 ? 0.960 23.270 -13.207 1.00 80.38 97 SER A N 1
ATOM 723 C CA . SER A 1 97 ? -0.143 23.774 -12.381 1.00 80.38 97 SER A CA 1
ATOM 724 C C . SER A 1 97 ? -1.498 23.194 -12.782 1.00 80.38 97 SER A C 1
ATOM 726 O O . SER A 1 97 ? -2.376 23.051 -11.936 1.00 80.38 97 SER A O 1
ATOM 728 N N . ASP A 1 98 ? -1.654 22.834 -14.056 1.00 83.81 98 ASP A N 1
ATOM 729 C CA . ASP A 1 98 ? -2.920 22.365 -14.620 1.00 83.81 98 ASP A CA 1
ATOM 730 C C . ASP A 1 98 ? -3.141 20.867 -14.363 1.00 83.81 98 ASP A C 1
ATOM 732 O O . ASP A 1 98 ? -4.278 20.399 -14.322 1.00 83.81 98 ASP A O 1
ATOM 736 N N . VAL A 1 99 ? -2.058 20.107 -14.159 1.00 78.12 99 VAL A N 1
ATOM 737 C CA . VAL A 1 99 ? -2.109 18.657 -13.911 1.00 78.12 99 VAL A CA 1
ATOM 738 C C . VAL A 1 99 ? -2.296 18.345 -12.428 1.00 78.12 99 VAL A C 1
ATOM 740 O O . VAL A 1 99 ? -2.926 17.343 -12.097 1.00 78.12 99 VAL A O 1
ATOM 743 N N . ALA A 1 100 ? -1.804 19.195 -11.523 1.00 78.38 100 ALA A N 1
ATOM 744 C CA . ALA A 1 100 ? -1.875 18.939 -10.084 1.00 78.38 100 ALA A CA 1
ATOM 745 C C . ALA A 1 100 ? -3.302 18.640 -9.561 1.00 78.38 100 ALA A C 1
ATOM 747 O O . ALA A 1 100 ? -3.447 17.651 -8.841 1.00 78.38 100 ALA A O 1
ATOM 748 N N . PRO A 1 101 ? -4.368 19.365 -9.967 1.00 82.81 101 PRO A N 1
ATOM 749 C CA . PRO A 1 101 ? -5.736 19.034 -9.558 1.00 82.81 101 PRO A CA 1
ATOM 750 C C . PRO A 1 101 ? -6.235 17.685 -10.097 1.00 82.81 101 PRO A C 1
ATOM 752 O O . PRO A 1 101 ? -7.048 17.023 -9.459 1.00 82.81 101 PRO A O 1
ATOM 755 N N . LEU A 1 102 ? -5.754 17.250 -11.266 1.00 83.31 102 LEU A N 1
ATOM 756 C CA . LEU A 1 102 ? -6.151 15.969 -11.862 1.00 83.31 102 LEU A CA 1
ATOM 757 C C . LEU A 1 102 ? -5.565 14.781 -11.094 1.00 83.31 102 LEU A C 1
ATOM 759 O O . LEU A 1 102 ? -6.177 13.717 -11.041 1.00 83.31 102 LEU A O 1
ATOM 763 N N . LEU A 1 103 ? -4.403 14.961 -10.468 1.00 82.94 103 LEU A N 1
ATOM 764 C CA . LEU A 1 103 ? -3.755 13.923 -9.668 1.00 82.94 103 LEU A CA 1
ATOM 765 C C . LEU A 1 103 ? -4.511 13.619 -8.370 1.00 82.94 103 LEU A C 1
ATOM 767 O O . LEU A 1 103 ? -4.421 12.508 -7.852 1.00 82.94 103 LEU A O 1
ATOM 771 N N . GLU A 1 104 ? -5.301 14.569 -7.868 1.00 82.81 104 GLU A N 1
ATOM 772 C CA . GLU A 1 104 ? -6.189 14.345 -6.722 1.00 82.81 104 GLU A CA 1
ATOM 773 C C . GLU A 1 104 ? -7.365 13.415 -7.059 1.00 82.81 104 GLU A C 1
ATOM 775 O O . GLU A 1 104 ? -7.967 12.839 -6.155 1.00 82.81 104 GLU A O 1
ATOM 780 N N . LEU A 1 105 ? -7.671 13.225 -8.349 1.00 88.25 105 LEU A N 1
ATOM 781 C CA . LEU A 1 105 ? -8.751 12.353 -8.821 1.00 88.25 105 LEU A CA 1
ATOM 782 C C . LEU A 1 105 ? -8.316 10.895 -9.011 1.00 88.25 105 LEU A C 1
ATOM 784 O O . LEU A 1 105 ? -9.164 10.034 -9.244 1.00 88.25 105 LEU A O 1
ATOM 788 N N . LEU A 1 106 ? -7.014 10.612 -8.943 1.00 91.00 106 LEU A N 1
ATOM 789 C CA . LEU A 1 106 ? -6.484 9.272 -9.171 1.00 91.00 106 LEU A CA 1
ATOM 790 C C . LEU A 1 106 ? -6.823 8.336 -8.009 1.00 91.00 106 LEU A C 1
ATOM 792 O O . LEU A 1 106 ? -6.604 8.658 -6.836 1.00 91.00 106 LEU A O 1
ATOM 796 N N . ALA A 1 107 ? -7.291 7.133 -8.343 1.00 92.38 107 ALA A N 1
ATOM 797 C CA . ALA A 1 107 ? -7.447 6.063 -7.374 1.00 92.38 107 ALA A CA 1
ATOM 798 C C . ALA A 1 107 ? -6.073 5.470 -7.000 1.00 92.38 107 ALA A C 1
ATOM 800 O O . ALA A 1 107 ? -5.093 5.628 -7.736 1.00 92.38 107 ALA A O 1
ATOM 801 N N . PRO A 1 108 ? -5.972 4.711 -5.891 1.00 91.50 108 PRO A N 1
ATOM 802 C CA . PRO A 1 108 ? -4.710 4.085 -5.493 1.00 91.50 108 PRO A CA 1
ATOM 803 C C . PRO A 1 108 ? -4.071 3.212 -6.586 1.00 91.50 108 PRO A C 1
ATOM 805 O O . PRO A 1 108 ? -2.848 3.186 -6.716 1.00 91.50 108 PRO A O 1
ATOM 808 N N . ALA A 1 109 ? -4.887 2.517 -7.385 1.00 89.69 109 ALA A N 1
ATOM 809 C CA . ALA A 1 109 ? -4.412 1.695 -8.497 1.00 89.69 109 ALA A CA 1
ATOM 810 C C . ALA A 1 109 ? -3.851 2.540 -9.653 1.00 89.69 109 ALA A C 1
ATOM 812 O O . ALA A 1 109 ? -2.849 2.155 -10.252 1.00 89.69 109 ALA A O 1
ATOM 813 N N . ASP A 1 110 ? -4.441 3.706 -9.925 1.00 91.38 110 ASP A N 1
ATOM 814 C CA . ASP A 1 110 ? -3.956 4.614 -10.966 1.00 91.38 110 ASP A CA 1
ATOM 815 C C . ASP A 1 110 ? -2.623 5.240 -10.559 1.00 91.38 110 ASP A C 1
ATOM 817 O O . ASP A 1 110 ? -1.712 5.340 -11.374 1.00 91.38 110 ASP A O 1
ATOM 821 N N . TRP A 1 111 ? -2.466 5.590 -9.278 1.00 89.94 111 TRP A N 1
ATOM 822 C CA . TRP A 1 111 ? -1.181 6.031 -8.731 1.00 89.94 111 TRP A CA 1
ATOM 823 C C . TRP A 1 111 ? -0.097 4.969 -8.866 1.00 89.94 111 TRP A C 1
ATOM 825 O O . TRP A 1 111 ? 1.038 5.282 -9.228 1.00 89.94 111 TRP A O 1
ATOM 835 N N . GLN A 1 112 ? -0.446 3.713 -8.592 1.00 89.81 112 GLN A N 1
ATOM 836 C CA . GLN A 1 112 ? 0.468 2.598 -8.783 1.00 89.81 112 GLN A CA 1
ATOM 837 C C . GLN A 1 112 ? 0.853 2.448 -10.257 1.00 89.81 112 GLN A C 1
ATOM 839 O O . GLN A 1 112 ? 2.034 2.314 -10.554 1.00 89.81 112 GLN A O 1
ATOM 844 N N . LEU A 1 113 ? -0.110 2.513 -11.178 1.00 89.69 113 LEU A N 1
ATOM 845 C CA . LEU A 1 113 ? 0.154 2.422 -12.613 1.00 89.69 113 LEU A CA 1
ATOM 846 C C . LEU A 1 113 ? 1.018 3.590 -13.110 1.00 89.69 113 LEU A C 1
ATOM 848 O O . LEU A 1 113 ? 1.980 3.381 -13.841 1.00 89.69 113 LEU A O 1
ATOM 852 N N . LEU A 1 114 ? 0.704 4.814 -12.684 1.00 88.44 114 LEU A N 1
ATOM 853 C CA . LEU A 1 114 ? 1.415 6.028 -13.075 1.00 88.44 114 LEU A CA 1
ATOM 854 C C . LEU A 1 114 ? 2.884 5.997 -12.635 1.00 88.44 114 LEU A C 1
ATOM 856 O O . LEU A 1 114 ? 3.760 6.406 -13.391 1.00 88.44 114 LEU A O 1
ATOM 860 N N . LEU A 1 115 ? 3.152 5.533 -11.411 1.00 88.31 115 LEU A N 1
ATOM 861 C CA . LEU A 1 115 ? 4.492 5.568 -10.821 1.00 88.31 115 LEU A CA 1
ATOM 862 C C . LEU A 1 115 ? 5.305 4.296 -11.075 1.00 88.31 115 LEU A C 1
ATOM 864 O O . LEU A 1 115 ? 6.532 4.358 -11.099 1.00 88.31 115 LEU A O 1
ATOM 868 N N . CYS A 1 116 ? 4.650 3.146 -11.232 1.00 87.81 116 CYS A N 1
ATOM 869 C CA . CYS A 1 116 ? 5.314 1.850 -11.381 1.00 87.81 116 CYS A CA 1
ATOM 870 C C . CYS A 1 116 ? 5.181 1.248 -12.787 1.00 87.81 116 CYS A C 1
ATOM 872 O O . CYS A 1 116 ? 5.841 0.250 -13.068 1.00 87.81 116 CYS A O 1
ATOM 874 N N . GLY A 1 117 ? 4.366 1.839 -13.663 1.00 85.31 117 GLY A N 1
ATOM 875 C CA . GLY A 1 117 ? 4.051 1.290 -14.979 1.00 85.31 117 GLY A CA 1
ATOM 876 C C . GLY A 1 117 ? 3.069 0.117 -14.922 1.00 85.31 117 GLY A C 1
ATOM 877 O O . GLY A 1 117 ? 2.656 -0.340 -13.852 1.00 85.31 117 GLY A O 1
ATOM 878 N N . ASP A 1 118 ? 2.676 -0.368 -16.100 1.00 82.06 118 ASP A N 1
ATOM 879 C CA . ASP A 1 118 ? 1.804 -1.537 -16.229 1.00 82.06 118 ASP A CA 1
ATOM 880 C C . ASP A 1 118 ? 2.578 -2.819 -15.864 1.00 82.06 118 ASP A C 1
ATOM 882 O O . ASP A 1 118 ? 3.611 -3.110 -16.476 1.00 82.06 118 ASP A O 1
ATOM 886 N N . PRO A 1 119 ? 2.118 -3.613 -14.876 1.00 73.44 119 PRO A N 1
ATOM 887 C CA . PRO A 1 119 ? 2.756 -4.882 -14.533 1.00 73.44 119 PRO A CA 1
ATOM 888 C C . PRO A 1 119 ? 2.553 -5.977 -15.595 1.00 73.44 119 PRO A C 1
ATOM 890 O O . PRO A 1 119 ? 3.171 -7.049 -15.497 1.00 73.44 119 PRO A O 1
ATOM 893 N N . TYR A 1 120 ? 1.658 -5.768 -16.566 1.00 81.25 120 TYR A N 1
ATOM 894 C CA . TYR A 1 120 ? 1.432 -6.683 -17.671 1.00 81.25 120 TYR A CA 1
ATOM 895 C C . TYR A 1 120 ? 2.440 -6.441 -18.795 1.00 81.25 120 TYR A C 1
ATOM 897 O O . TYR A 1 120 ? 2.438 -5.420 -19.477 1.00 81.25 120 TYR A O 1
ATOM 905 N N . ILE A 1 121 ? 3.289 -7.442 -19.016 1.00 82.75 121 ILE A N 1
ATOM 906 C CA . ILE A 1 121 ? 4.318 -7.416 -20.050 1.00 82.75 121 ILE A CA 1
ATOM 907 C C . ILE A 1 121 ? 3.946 -8.441 -21.116 1.00 82.75 121 ILE A C 1
ATOM 909 O O . ILE A 1 121 ? 3.886 -9.641 -20.844 1.00 82.75 121 ILE A O 1
ATOM 913 N N . SER A 1 122 ? 3.705 -7.958 -22.333 1.00 89.62 122 SER A N 1
ATOM 914 C CA . SER A 1 122 ? 3.478 -8.798 -23.509 1.00 89.62 122 SER A CA 1
ATOM 915 C C . SER A 1 122 ? 4.775 -8.975 -24.289 1.00 89.62 122 SER A C 1
ATOM 917 O O . SER A 1 122 ? 5.484 -8.001 -24.555 1.00 89.62 122 SER A O 1
ATOM 919 N N . ALA A 1 123 ? 5.051 -10.212 -24.708 1.00 92.19 123 ALA A N 1
ATOM 920 C CA . ALA A 1 123 ? 6.161 -10.520 -25.600 1.00 92.19 123 ALA A CA 1
ATOM 921 C C . ALA A 1 123 ? 6.099 -9.680 -26.883 1.00 92.19 123 ALA A C 1
ATOM 923 O O . ALA A 1 123 ? 7.110 -9.126 -27.301 1.00 92.19 123 ALA A O 1
ATOM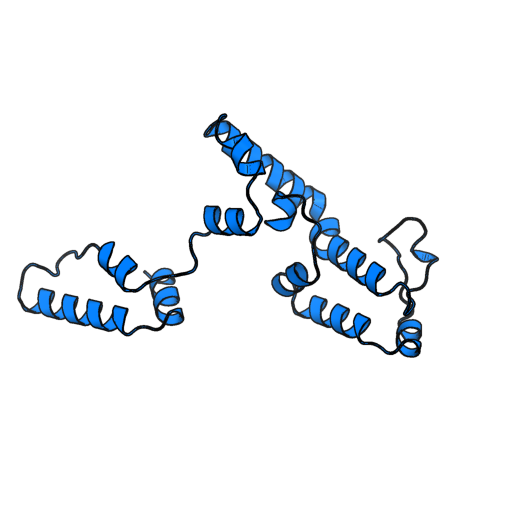 924 N N . ASP A 1 124 ? 4.916 -9.519 -27.479 1.00 91.44 124 ASP A N 1
ATOM 925 C CA . ASP A 1 124 ? 4.780 -8.768 -28.729 1.00 91.44 124 ASP A CA 1
ATOM 926 C C . ASP A 1 124 ? 5.030 -7.269 -28.536 1.00 91.44 124 ASP A C 1
ATOM 928 O O . ASP A 1 124 ? 5.662 -6.645 -29.387 1.00 91.44 124 ASP A O 1
ATOM 932 N N . VAL A 1 125 ? 4.613 -6.697 -27.400 1.00 88.25 125 VAL A N 1
ATOM 933 C CA . VAL A 1 125 ? 4.913 -5.294 -27.071 1.00 88.25 125 VAL A CA 1
ATOM 934 C C . VAL A 1 125 ? 6.417 -5.108 -26.892 1.00 88.25 125 VAL A C 1
ATOM 936 O O . VAL A 1 125 ? 6.991 -4.219 -27.517 1.00 88.25 125 VAL A O 1
ATOM 939 N N . LEU A 1 126 ? 7.075 -5.981 -26.121 1.00 89.56 126 LEU A N 1
ATOM 940 C CA . LEU A 1 126 ? 8.527 -5.927 -25.932 1.00 89.56 126 LEU A CA 1
ATOM 941 C C . LEU A 1 126 ? 9.281 -6.020 -27.258 1.00 89.56 126 LEU A C 1
ATOM 943 O O . LEU A 1 126 ? 10.156 -5.205 -27.527 1.00 89.56 126 LEU A O 1
ATOM 947 N N . LEU A 1 127 ? 8.921 -6.986 -28.103 1.00 92.62 127 LEU A N 1
ATOM 948 C CA . LEU A 1 127 ? 9.571 -7.181 -29.396 1.00 92.62 127 LEU A CA 1
ATOM 949 C C . LEU A 1 127 ? 9.304 -6.026 -30.368 1.00 92.62 127 LEU A C 1
ATOM 951 O O . LEU A 1 127 ? 10.167 -5.725 -31.187 1.00 92.62 127 LEU A O 1
ATOM 955 N N . SER A 1 128 ? 8.145 -5.365 -30.269 1.00 91.00 128 SER A N 1
ATOM 956 C CA . SER A 1 128 ? 7.832 -4.179 -31.077 1.00 91.00 128 SER A CA 1
ATOM 957 C C . SER A 1 128 ? 8.648 -2.944 -30.684 1.00 91.00 128 SER A C 1
ATOM 959 O O . SER A 1 128 ? 8.900 -2.088 -31.528 1.00 91.00 128 SER A O 1
ATOM 961 N N . LEU A 1 12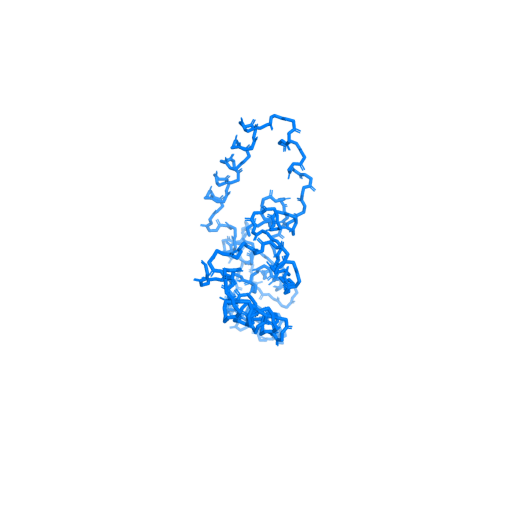9 ? 9.072 -2.866 -29.419 1.00 88.94 129 LEU A N 1
ATOM 962 C CA . LEU A 1 129 ? 9.891 -1.779 -28.878 1.00 88.94 129 LEU A CA 1
ATOM 963 C C . LEU A 1 129 ? 11.395 -2.093 -28.930 1.00 88.94 129 LEU A C 1
ATOM 965 O O . LEU A 1 129 ? 12.211 -1.210 -28.677 1.00 88.94 129 LEU A O 1
ATOM 969 N N . ALA A 1 130 ? 11.766 -3.339 -29.232 1.00 89.12 130 ALA A N 1
ATOM 970 C CA . ALA A 1 130 ? 13.150 -3.783 -29.244 1.00 89.12 130 ALA A CA 1
ATOM 971 C C . ALA A 1 130 ? 13.917 -3.216 -30.447 1.00 89.12 130 ALA A C 1
ATOM 973 O O . ALA A 1 130 ? 13.555 -3.437 -31.606 1.00 89.12 130 ALA A O 1
ATOM 974 N N . GLU A 1 131 ? 15.034 -2.551 -30.162 1.00 90.12 131 GLU A N 1
ATOM 975 C CA . GLU A 1 131 ? 16.007 -2.149 -31.172 1.00 90.12 131 GLU A CA 1
ATOM 976 C C . GLU A 1 131 ? 17.079 -3.238 -31.340 1.00 90.12 131 GLU A C 1
ATOM 978 O O . GLU A 1 131 ? 17.738 -3.650 -30.383 1.00 90.12 131 GLU A O 1
ATOM 983 N N . TRP A 1 132 ? 17.261 -3.720 -32.571 1.00 88.62 132 TRP A N 1
ATOM 984 C CA . TRP A 1 132 ? 18.173 -4.822 -32.885 1.00 88.62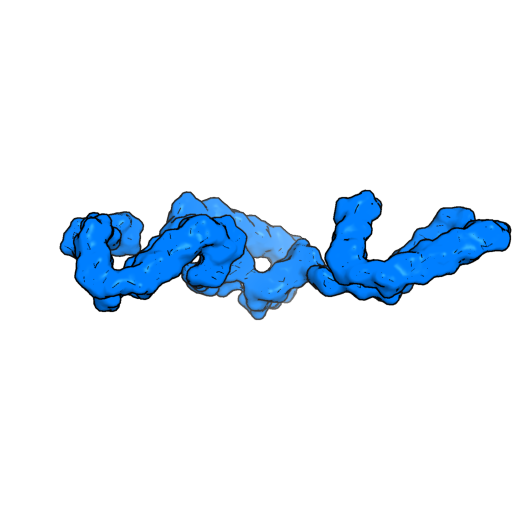 132 TRP A CA 1
ATOM 985 C C . TRP A 1 132 ? 19.499 -4.300 -33.433 1.00 88.62 132 TRP A C 1
ATOM 987 O O . TRP A 1 132 ? 19.681 -4.141 -34.638 1.00 88.62 132 TRP A O 1
ATOM 997 N N . ILE A 1 133 ? 20.463 -4.063 -32.549 1.00 88.75 133 ILE A N 1
ATOM 998 C CA . ILE A 1 133 ? 21.773 -3.535 -32.941 1.00 88.75 133 ILE A CA 1
ATOM 999 C C . ILE A 1 133 ? 22.708 -4.690 -33.327 1.00 88.75 133 ILE A C 1
ATOM 1001 O O . ILE A 1 133 ? 23.002 -5.562 -32.515 1.00 88.75 133 ILE A O 1
ATOM 1005 N N . GLY A 1 134 ? 23.197 -4.695 -34.571 1.00 85.31 134 GLY A N 1
ATOM 1006 C CA . GLY A 1 134 ? 24.198 -5.665 -35.044 1.00 85.31 134 GLY A CA 1
ATOM 1007 C C . GLY A 1 134 ? 23.652 -7.020 -35.514 1.00 85.31 134 GLY A C 1
ATOM 1008 O O . GLY A 1 134 ? 24.440 -7.885 -35.883 1.00 85.31 134 GLY A O 1
ATOM 1009 N N . PHE A 1 135 ? 22.328 -7.205 -35.560 1.00 84.12 135 PHE A N 1
ATOM 1010 C CA . PHE A 1 135 ? 21.699 -8.469 -35.977 1.00 84.12 135 PHE A CA 1
ATOM 1011 C C . PHE A 1 135 ? 21.232 -8.499 -37.441 1.00 84.12 135 PHE A C 1
ATOM 1013 O O . PHE A 1 135 ? 20.892 -9.565 -37.949 1.00 84.12 135 PHE A O 1
ATOM 1020 N N . ASP A 1 136 ? 21.240 -7.368 -38.148 1.00 81.12 136 ASP A N 1
ATOM 1021 C CA . ASP A 1 136 ? 20.685 -7.291 -39.509 1.00 81.12 136 ASP A CA 1
ATOM 1022 C C . ASP A 1 136 ? 21.731 -7.506 -40.626 1.00 81.12 136 ASP A C 1
ATOM 1024 O O . ASP A 1 136 ? 21.366 -7.735 -41.784 1.00 81.12 136 ASP A O 1
ATOM 1028 N N . GLY A 1 137 ? 23.027 -7.467 -40.289 1.00 78.50 137 GLY A N 1
ATOM 1029 C CA . GLY A 1 137 ? 24.137 -7.422 -41.252 1.00 78.50 137 GLY A CA 1
ATOM 1030 C C . GLY A 1 137 ? 24.402 -8.717 -42.030 1.00 78.50 137 GLY A C 1
ATOM 1031 O O . GLY A 1 137 ? 24.808 -8.655 -43.189 1.00 78.50 137 GLY A O 1
ATOM 1032 N N . ASP A 1 138 ? 24.138 -9.888 -41.446 1.00 85.88 138 ASP A N 1
ATOM 1033 C CA . ASP A 1 138 ? 24.372 -11.187 -42.083 1.00 85.88 138 ASP A CA 1
ATOM 1034 C C . ASP A 1 138 ? 23.253 -12.205 -41.784 1.00 85.88 138 ASP A C 1
ATOM 1036 O O . ASP A 1 138 ? 22.289 -11.945 -41.059 1.00 85.88 138 ASP A O 1
ATOM 1040 N N . GLU A 1 139 ? 23.319 -13.374 -42.426 1.00 87.69 139 GLU A N 1
ATOM 1041 C CA . GLU A 1 139 ? 22.297 -14.413 -42.266 1.00 87.69 139 GLU A CA 1
ATOM 1042 C C . GLU A 1 139 ? 22.301 -15.030 -40.856 1.00 87.69 139 GLU A C 1
ATOM 1044 O O . GLU A 1 139 ? 21.243 -15.393 -40.336 1.00 87.69 139 GLU A O 1
ATOM 1049 N N . ALA A 1 140 ? 23.470 -15.116 -40.218 1.00 88.38 140 ALA A N 1
ATOM 1050 C CA . ALA A 1 140 ? 23.613 -15.647 -38.868 1.00 88.38 140 ALA A CA 1
ATOM 1051 C C . ALA A 1 140 ? 22.953 -14.728 -37.826 1.00 88.38 140 ALA A C 1
ATOM 1053 O O . ALA A 1 140 ? 22.209 -15.209 -36.966 1.00 88.38 140 ALA A O 1
ATOM 1054 N N . GLY A 1 141 ? 23.145 -13.414 -37.946 1.00 89.19 141 GLY A N 1
ATOM 1055 C CA . GLY A 1 141 ? 22.504 -12.390 -37.127 1.00 89.19 141 GLY A CA 1
ATOM 1056 C C . GLY A 1 141 ? 20.985 -12.435 -37.259 1.00 89.19 141 GLY A C 1
ATOM 1057 O O . GLY A 1 141 ? 20.286 -12.533 -36.248 1.00 89.19 141 GLY A O 1
ATOM 1058 N N . ARG A 1 142 ? 20.461 -12.507 -38.493 1.00 90.19 142 ARG A N 1
ATOM 1059 C CA . ARG A 1 142 ? 19.007 -12.587 -38.725 1.00 90.19 142 ARG A CA 1
ATOM 1060 C C . ARG A 1 142 ? 18.386 -13.853 -38.136 1.00 90.19 142 ARG A C 1
ATOM 1062 O O . ARG A 1 142 ? 17.318 -13.779 -37.531 1.00 90.19 142 ARG A O 1
ATOM 1069 N N . ARG A 1 143 ? 19.053 -15.009 -38.254 1.00 92.50 143 ARG A N 1
ATOM 1070 C CA . ARG A 1 143 ? 18.598 -16.260 -37.612 1.00 92.50 143 ARG A CA 1
ATOM 1071 C C . ARG A 1 143 ? 18.632 -16.164 -36.088 1.00 92.50 143 ARG A C 1
ATOM 1073 O O . ARG A 1 143 ? 17.706 -16.633 -35.431 1.00 92.50 143 ARG A O 1
ATOM 1080 N N . THR A 1 144 ? 19.671 -15.544 -35.533 1.00 91.69 144 THR A N 1
ATOM 1081 C CA . THR A 1 144 ? 19.807 -15.356 -34.081 1.00 91.69 144 THR A CA 1
ATOM 1082 C C . THR A 1 144 ? 18.691 -14.465 -33.541 1.00 91.69 144 THR A C 1
ATOM 1084 O O . THR A 1 144 ? 18.044 -14.830 -32.561 1.00 91.69 144 THR A O 1
ATOM 1087 N N . ARG A 1 145 ? 18.382 -13.361 -34.233 1.00 92.50 145 ARG A N 1
ATOM 1088 C CA . ARG A 1 145 ? 17.229 -12.503 -33.931 1.00 92.50 145 ARG A CA 1
ATOM 1089 C C . ARG A 1 145 ? 15.916 -13.283 -33.961 1.00 92.50 145 ARG A C 1
ATOM 1091 O O . ARG A 1 145 ? 15.178 -13.254 -32.986 1.00 92.50 145 ARG A O 1
ATOM 1098 N N . GLN A 1 146 ? 15.640 -14.028 -35.032 1.00 92.38 146 GLN A N 1
ATOM 1099 C CA . GLN A 1 146 ? 14.410 -14.828 -35.139 1.00 92.38 146 GLN A CA 1
ATOM 1100 C C . GLN A 1 146 ? 14.278 -15.860 -34.012 1.00 92.38 146 GLN A C 1
ATOM 1102 O O . GLN A 1 146 ? 13.185 -16.083 -33.492 1.00 92.38 146 GLN A O 1
ATOM 1107 N N . TRP A 1 147 ? 15.388 -16.487 -33.618 1.00 94.69 147 TRP A N 1
ATOM 1108 C CA . TRP A 1 147 ? 15.400 -17.428 -32.504 1.00 94.69 147 TRP A CA 1
ATOM 1109 C C . TRP A 1 147 ? 15.125 -16.740 -31.161 1.00 94.69 147 TRP A C 1
ATOM 1111 O O . TRP A 1 147 ? 14.337 -17.256 -30.367 1.00 94.69 147 TRP A O 1
ATOM 1121 N N . LEU A 1 148 ? 15.713 -15.564 -30.919 1.00 92.00 148 LEU A N 1
ATOM 1122 C CA . LEU A 1 148 ? 15.440 -14.757 -29.727 1.00 92.00 148 LEU A CA 1
ATOM 1123 C C . LEU A 1 148 ? 13.982 -14.291 -29.681 1.00 92.00 148 LEU A C 1
ATOM 1125 O O . LEU A 1 148 ? 13.323 -14.485 -28.665 1.00 92.00 148 LEU A O 1
ATOM 1129 N N . GLU A 1 149 ? 13.449 -13.761 -30.784 1.00 94.81 149 GLU A N 1
ATOM 1130 C CA . GLU A 1 149 ? 12.042 -13.358 -30.888 1.00 94.81 149 GLU A CA 1
ATOM 1131 C C . GLU A 1 149 ? 11.094 -14.523 -30.581 1.00 94.81 149 GLU A C 1
ATOM 1133 O O . GLU A 1 149 ? 10.133 -14.369 -29.828 1.00 94.81 149 GLU A O 1
ATOM 1138 N N . LYS A 1 150 ? 11.372 -15.710 -31.131 1.00 95.81 150 LYS A N 1
ATOM 1139 C CA . LYS A 1 150 ? 10.594 -16.914 -30.830 1.00 95.81 150 LYS A CA 1
ATOM 1140 C C . LYS A 1 150 ? 10.688 -17.281 -29.349 1.00 95.81 150 LYS A C 1
ATOM 1142 O O . LYS A 1 150 ? 9.670 -17.537 -28.720 1.00 95.81 150 LYS A O 1
ATOM 1147 N N . SER A 1 151 ? 11.895 -17.256 -28.793 1.00 94.50 151 SER A N 1
ATOM 1148 C CA . SER A 1 151 ? 12.129 -17.612 -27.394 1.00 94.50 151 SER A CA 1
ATOM 1149 C C . SER A 1 151 ? 11.387 -16.673 -26.447 1.00 94.50 151 SER A C 1
ATOM 1151 O O . SER A 1 151 ? 10.780 -17.144 -25.497 1.00 94.50 151 SER A O 1
ATOM 1153 N N . VAL A 1 152 ? 11.383 -15.366 -26.731 1.00 94.44 152 VAL A N 1
ATOM 1154 C CA . VAL A 1 152 ? 10.632 -14.356 -25.968 1.00 94.44 152 VAL A CA 1
ATOM 1155 C C . VAL A 1 152 ? 9.123 -14.590 -26.070 1.00 94.44 152 VAL A C 1
ATOM 1157 O O . VAL A 1 152 ? 8.437 -14.500 -25.058 1.00 94.44 152 VAL A O 1
ATOM 1160 N N . ARG A 1 153 ? 8.586 -14.947 -27.244 1.00 95.81 153 ARG A N 1
ATOM 1161 C CA . ARG A 1 153 ? 7.155 -15.287 -27.388 1.00 95.81 153 ARG A CA 1
ATOM 1162 C C . ARG A 1 153 ? 6.753 -16.558 -26.641 1.00 95.81 153 ARG A C 1
ATOM 1164 O O . ARG A 1 153 ? 5.628 -16.639 -26.160 1.00 95.81 153 ARG A O 1
ATOM 1171 N N . ASP A 1 154 ? 7.671 -17.511 -26.516 1.00 96.00 154 ASP A N 1
ATOM 1172 C CA . ASP A 1 154 ? 7.453 -18.762 -25.785 1.00 96.00 154 ASP A CA 1
ATOM 1173 C C . ASP A 1 154 ? 7.634 -18.598 -24.255 1.00 96.00 154 ASP A C 1
ATOM 1175 O O . ASP A 1 154 ? 7.364 -19.532 -23.495 1.00 96.00 154 ASP A O 1
ATOM 1179 N N . MET A 1 155 ? 8.081 -17.428 -23.770 1.00 94.44 155 MET A N 1
ATOM 1180 C CA . MET A 1 155 ? 8.239 -17.162 -22.336 1.00 94.44 155 MET A CA 1
ATOM 1181 C C . MET A 1 155 ? 6.894 -16.983 -21.628 1.00 94.44 155 MET A C 1
ATOM 1183 O O . MET A 1 155 ? 5.963 -16.339 -22.108 1.00 94.44 155 MET A O 1
ATOM 1187 N N . THR A 1 156 ? 6.829 -17.485 -20.398 1.00 92.81 156 THR A N 1
ATOM 1188 C CA . THR A 1 156 ? 5.744 -17.167 -19.463 1.00 92.81 156 THR A CA 1
ATOM 1189 C C . THR A 1 156 ? 5.814 -15.707 -19.008 1.00 92.81 156 THR A C 1
ATOM 1191 O O . THR A 1 156 ? 6.879 -15.087 -19.022 1.00 92.81 156 THR A O 1
ATOM 1194 N N . ALA A 1 157 ? 4.700 -15.167 -18.503 1.00 87.38 157 ALA A N 1
ATOM 1195 C CA . ALA A 1 157 ? 4.654 -13.807 -17.957 1.00 87.38 157 ALA A CA 1
ATOM 1196 C C . ALA A 1 157 ? 5.716 -13.563 -16.864 1.00 87.38 157 ALA A C 1
ATOM 1198 O O . ALA A 1 157 ? 6.326 -12.498 -16.821 1.00 87.38 157 ALA A O 1
ATOM 1199 N N . ASP A 1 158 ? 5.994 -14.554 -16.012 1.00 87.62 158 ASP A N 1
ATOM 1200 C CA . ASP A 1 158 ? 7.020 -14.438 -14.969 1.00 87.62 158 ASP A CA 1
ATOM 1201 C C . ASP A 1 158 ? 8.443 -14.402 -15.545 1.00 87.62 158 ASP A C 1
ATOM 1203 O O . ASP A 1 158 ? 9.305 -13.694 -15.024 1.00 87.62 158 ASP A O 1
ATOM 1207 N N . GLN A 1 159 ? 8.702 -15.141 -16.628 1.00 91.00 159 GLN A N 1
ATOM 1208 C CA . GLN A 1 159 ? 9.987 -15.107 -17.331 1.00 91.00 159 GLN A CA 1
ATOM 1209 C C . GLN A 1 159 ? 10.188 -13.776 -18.058 1.00 91.00 159 GLN A C 1
ATOM 1211 O O . GLN A 1 159 ? 11.269 -13.203 -17.952 1.00 91.00 159 GLN A O 1
ATOM 1216 N N . LEU A 1 160 ? 9.146 -13.247 -18.708 1.00 90.31 160 LEU A N 1
ATOM 1217 C CA . LEU A 1 160 ? 9.175 -11.917 -19.323 1.00 90.31 160 LEU A CA 1
ATOM 1218 C C . LEU A 1 160 ? 9.445 -10.826 -18.282 1.00 90.31 160 LEU A C 1
ATOM 1220 O O . LEU A 1 160 ? 10.307 -9.977 -18.494 1.00 90.31 160 LEU A O 1
ATOM 1224 N N . ARG A 1 161 ? 8.793 -10.887 -17.111 1.00 86.44 161 ARG A N 1
ATOM 1225 C CA . ARG A 1 161 ? 9.088 -9.958 -16.008 1.00 86.44 161 ARG A CA 1
ATOM 1226 C C . ARG A 1 161 ? 10.537 -10.047 -15.545 1.00 86.44 161 ARG A C 1
ATOM 1228 O O . ARG A 1 161 ? 11.163 -9.014 -15.342 1.00 86.44 161 ARG A O 1
ATOM 1235 N N . ARG A 1 162 ? 11.084 -11.256 -15.391 1.00 87.69 162 ARG A N 1
ATOM 1236 C CA . ARG A 1 162 ? 12.499 -11.435 -15.022 1.00 87.69 162 ARG A CA 1
ATOM 1237 C C . ARG A 1 162 ? 13.444 -10.901 -16.093 1.00 87.69 162 ARG A C 1
ATOM 1239 O O . ARG A 1 162 ? 14.462 -10.321 -15.741 1.00 87.69 162 ARG A O 1
ATOM 1246 N N . LEU A 1 163 ? 13.111 -11.069 -17.372 1.00 88.56 163 LEU A N 1
ATOM 1247 C CA . LEU A 1 163 ? 13.900 -10.529 -18.477 1.00 88.56 163 LEU A CA 1
ATOM 1248 C C . LEU A 1 163 ? 14.009 -9.000 -18.372 1.00 88.56 163 LEU A C 1
ATOM 1250 O O . LEU A 1 163 ? 15.115 -8.474 -18.394 1.00 88.56 163 LEU A O 1
ATOM 1254 N N . CYS A 1 164 ? 12.890 -8.305 -18.148 1.00 85.19 164 CYS A N 1
ATOM 1255 C CA . CYS A 1 164 ? 12.859 -6.847 -17.971 1.00 85.19 164 CYS A CA 1
ATOM 1256 C C . CYS A 1 164 ? 13.542 -6.338 -16.689 1.00 85.19 164 CYS A C 1
ATOM 1258 O O . CYS A 1 164 ? 13.757 -5.141 -16.559 1.00 85.19 164 CYS A O 1
ATOM 1260 N N . GLN A 1 165 ? 13.846 -7.211 -15.725 1.00 83.81 165 GLN A N 1
ATOM 1261 C CA . GLN A 1 165 ? 14.567 -6.846 -14.498 1.00 83.81 165 GLN A CA 1
ATOM 1262 C C . GLN A 1 165 ? 16.091 -6.968 -14.635 1.00 83.81 165 GLN A C 1
ATOM 1264 O O . GLN A 1 165 ? 16.815 -6.468 -13.777 1.00 83.81 165 GLN A O 1
ATOM 1269 N N . VAL A 1 166 ? 16.569 -7.691 -15.652 1.00 80.12 166 VAL A N 1
ATOM 1270 C CA . VAL A 1 166 ? 17.994 -8.005 -15.855 1.00 80.12 166 VAL A CA 1
ATOM 1271 C C . VAL A 1 166 ? 18.578 -7.272 -17.065 1.00 80.12 166 VAL A C 1
ATOM 1273 O O . VAL A 1 166 ? 19.784 -7.026 -17.081 1.00 80.12 166 VAL A O 1
ATOM 1276 N N . ALA A 1 167 ? 17.746 -6.968 -18.065 1.00 60.91 167 ALA A N 1
ATOM 1277 C CA . ALA A 1 167 ? 18.109 -6.185 -19.246 1.00 60.91 167 ALA A CA 1
ATOM 1278 C C . ALA A 1 167 ? 18.227 -4.690 -18.918 1.00 60.91 167 ALA A C 1
ATOM 1280 O O . ALA A 1 167 ? 19.158 -4.062 -19.469 1.00 60.91 167 ALA A O 1
#

Foldseek 3Di:
DLCVLLVHQFDLVNCCVVPVVVSVVLVVLLVDDQVVQVVVQDWCPPQDVPGNVGGDTNVCSVVSSSSVRRCVVDVVCVVVSVVVSVVVLVVVCVVPVVCSVVVNVDHSVRVCCVVVNDLFDALVVCLVPDDQPPQPPDPVSVVVNVVVSVVSNVDDSVVVSVVVVPD

Radius of gyration: 24.69 Å; chains: 1; bounding box: 43×42×73 Å

Secondary structure (DSSP, 8-state):
-HHHHTTPPP-HHHHHHH-HHHHHHHHHHHHS-HHHHHHT--B-TTTSTTGGGSB--TTTHHHHHHHHHHHHHTGGGHHHHHHHHHHHHHHHHHH-TTTHHHHTT--HHHHHHHHH--S---HHHHHHH---SSSSSSHHHHHHHHHHHHHHHTS-HHHHHHHHHH-

pLDDT: mean 90.43, std 5.18, range [60.91, 96.81]

Organism: NCBI:txid1486930